Protein AF-A0AA39RM80-F1 (afdb_monomer_lite)

Organism: Acer saccharum (NCBI:txid4024)

Foldseek 3Di:
DDPPDVVDDDDPDDDPDDDDDPDPDDCDPVNCFQKDWDCPVVVNDIDIDDRCVVVVDGPVPDDDDDDPPVPDD

InterPro domains:
  IPR001461 Aspartic peptidase A1 [PTHR47965] (1-67)
  IPR021109 Aspartic peptidase domain superfamily [G3DSA:2.40.70.10] (1-68)
  IPR021109 Aspartic peptidase domain superfamily [SSF50630] (1-59)
  IPR032799 Xylanase inhibitor, C-terminal [PF14541] (1-50)
  IPR033121 Peptidase family A1 domain [PS51767] (1-49)

Sequence (73 aa):
MVQAGPGVTCLAFVDGGINKHRASMIIGAHQLQDNLLQFDLARSMLGFSSSLLLRGTSCSNFNFTATTTPYME

pLDDT: mean 90.5, std 12.03, range [49.69, 98.44]

Radius of gyration: 17.95 Å; chains: 1; bounding box: 32×36×50 Å

Secondary structure (DSSP, 8-state):
-EEEETTEEE-------SS--SSS----HHHHTT--EEEETTTTEEEEPSPGGGGT--GGGS-------S---

Structure (mmCIF, N/CA/C/O backbone):
data_AF-A0AA39RM80-F1
#
_entry.id   AF-A0AA39RM80-F1
#
loop_
_atom_site.group_PDB
_atom_site.id
_atom_site.type_symbol
_atom_site.label_atom_id
_atom_site.label_alt_id
_atom_site.label_comp_id
_atom_site.label_asym_id
_atom_site.label_entity_id
_atom_site.label_seq_id
_atom_site.pdbx_PDB_ins_code
_atom_site.Cartn_x
_atom_site.Cartn_y
_atom_site.Cartn_z
_atom_site.occupancy
_atom_site.B_iso_or_equi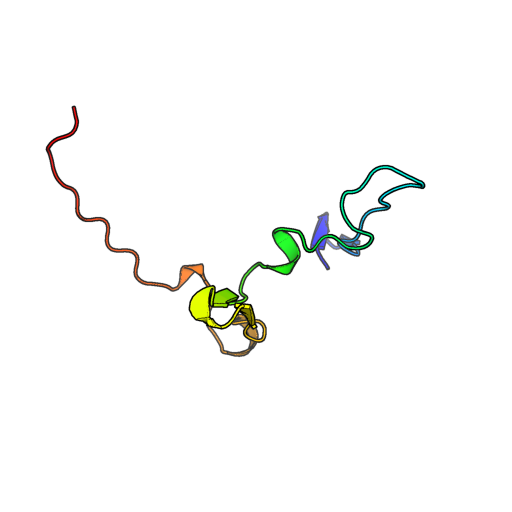v
_atom_site.auth_seq_id
_atom_site.auth_comp_id
_atom_site.auth_asym_id
_atom_site.auth_atom_id
_atom_site.pdbx_PDB_model_num
ATOM 1 N N . MET A 1 1 ? -9.751 4.860 -3.828 1.00 92.19 1 MET A N 1
ATOM 2 C CA . MET A 1 1 ? -9.851 6.338 -3.839 1.00 92.19 1 MET A CA 1
ATOM 3 C C . MET A 1 1 ? -9.687 6.825 -2.408 1.00 92.19 1 MET A C 1
ATOM 5 O O . MET A 1 1 ? -9.926 6.029 -1.508 1.00 92.19 1 MET A O 1
ATOM 9 N N . VAL A 1 2 ? -9.291 8.079 -2.192 1.00 94.81 2 VAL A N 1
ATOM 10 C CA . VAL A 1 2 ? -9.125 8.668 -0.849 1.00 94.81 2 VAL A CA 1
ATOM 11 C C . VAL A 1 2 ? -10.069 9.843 -0.655 1.00 94.81 2 VAL A C 1
ATOM 13 O O . VAL A 1 2 ? -10.313 10.594 -1.598 1.00 94.81 2 VAL A O 1
ATOM 16 N N . GLN A 1 3 ? -10.573 10.023 0.564 1.00 96.25 3 GLN A N 1
ATOM 17 C CA . GLN A 1 3 ? -11.327 11.217 0.924 1.00 96.25 3 GLN A CA 1
ATOM 18 C C . GLN A 1 3 ? -10.344 12.357 1.218 1.00 96.25 3 GLN A C 1
ATOM 20 O O . GLN A 1 3 ? -9.703 12.375 2.265 1.00 96.25 3 GLN A O 1
ATOM 25 N N . ALA A 1 4 ? -10.203 13.291 0.277 1.00 95.81 4 ALA A N 1
ATOM 26 C CA . ALA A 1 4 ? -9.307 14.444 0.412 1.00 95.81 4 ALA A CA 1
ATOM 27 C C . ALA A 1 4 ? -9.945 15.590 1.216 1.00 95.81 4 ALA A C 1
ATOM 29 O O . ALA A 1 4 ? -9.246 16.434 1.769 1.00 95.81 4 ALA A O 1
ATOM 30 N N . GLY A 1 5 ? -11.277 15.606 1.290 1.00 97.00 5 GLY A N 1
ATOM 31 C CA . GLY A 1 5 ? -12.065 16.559 2.063 1.00 97.00 5 GLY A CA 1
ATOM 32 C C . GLY A 1 5 ? -13.507 16.072 2.228 1.00 97.00 5 GLY A C 1
ATOM 33 O O . GLY A 1 5 ? -13.875 15.044 1.653 1.00 97.00 5 GLY A O 1
ATOM 34 N N . PRO A 1 6 ? -14.344 16.766 3.015 1.00 97.44 6 PRO A N 1
ATOM 35 C CA . PRO A 1 6 ? -15.748 16.398 3.189 1.00 97.44 6 PRO A CA 1
ATOM 36 C C . PRO A 1 6 ? -16.471 16.300 1.839 1.00 97.44 6 PRO A C 1
ATOM 38 O O . PRO A 1 6 ? -16.537 17.273 1.095 1.00 97.44 6 PRO A O 1
ATOM 41 N N . GLY A 1 7 ? -16.964 15.106 1.500 1.00 97.50 7 GLY A N 1
ATOM 42 C CA . GLY A 1 7 ? -17.631 14.843 0.219 1.00 97.50 7 GLY A CA 1
ATOM 43 C C . GLY A 1 7 ? -16.720 14.854 -1.018 1.00 97.50 7 GLY A C 1
ATOM 44 O O . GLY A 1 7 ? -17.217 14.673 -2.126 1.00 97.50 7 GLY A O 1
ATOM 45 N N . VAL A 1 8 ? -15.402 15.027 -0.861 1.00 97.94 8 VAL A N 1
ATOM 46 C CA . VAL A 1 8 ? -14.438 15.070 -1.971 1.00 97.94 8 VAL A CA 1
ATOM 47 C C . VAL A 1 8 ? -13.594 13.804 -1.974 1.00 97.94 8 VAL A C 1
ATOM 49 O O . VAL A 1 8 ? -12.839 13.533 -1.038 1.00 97.94 8 VAL A O 1
ATOM 52 N N . THR A 1 9 ? -13.702 13.046 -3.062 1.00 97.44 9 THR A N 1
ATOM 53 C CA . THR A 1 9 ? -12.973 11.795 -3.271 1.00 97.44 9 THR A CA 1
ATOM 54 C C . THR A 1 9 ? -12.014 11.941 -4.448 1.00 97.44 9 THR A C 1
ATOM 56 O O . THR A 1 9 ? -12.428 12.325 -5.539 1.00 97.44 9 THR A O 1
ATOM 59 N N . CYS A 1 10 ? -10.740 11.609 -4.235 1.00 97.44 10 CYS A N 1
ATOM 60 C CA . CYS A 1 10 ? -9.683 11.727 -5.237 1.00 97.44 10 CYS A CA 1
ATOM 61 C C . CYS A 1 10 ? -9.084 10.363 -5.601 1.00 97.44 10 CYS A C 1
ATOM 63 O O . CYS A 1 10 ? -9.032 9.426 -4.790 1.00 97.44 10 CYS A O 1
ATOM 65 N N . LEU A 1 11 ? -8.576 10.261 -6.830 1.00 96.88 11 LEU A N 1
ATOM 66 C CA . LEU A 1 11 ? -7.739 9.142 -7.243 1.00 96.88 11 LEU A CA 1
ATOM 67 C C . LEU A 1 11 ? -6.385 9.238 -6.523 1.00 96.88 11 LEU A C 1
ATOM 69 O O . LEU A 1 11 ? -5.695 10.245 -6.621 1.00 96.88 11 LEU A O 1
ATOM 73 N N . ALA A 1 12 ? -6.001 8.183 -5.804 1.00 95.12 12 ALA A N 1
ATOM 74 C CA . ALA A 1 12 ? -4.774 8.140 -5.005 1.00 95.12 12 ALA A CA 1
ATOM 75 C C . ALA A 1 12 ? -3.544 7.734 -5.839 1.00 95.12 12 ALA A C 1
ATOM 77 O O . ALA A 1 12 ? -2.785 6.842 -5.459 1.00 95.12 12 ALA A O 1
ATOM 78 N N . PHE A 1 13 ? -3.394 8.355 -7.005 1.00 94.94 13 PHE A N 1
ATOM 79 C CA . PHE A 1 13 ? -2.233 8.225 -7.880 1.00 94.94 13 PHE A CA 1
ATOM 80 C C . PHE A 1 13 ? -1.625 9.610 -8.066 1.00 94.94 13 PHE A C 1
ATOM 82 O O . PHE A 1 13 ? -2.347 10.603 -8.141 1.00 94.94 13 PHE A O 1
ATOM 89 N N . VAL A 1 14 ? -0.299 9.668 -8.128 1.00 92.38 14 VAL A N 1
ATOM 90 C CA . VAL A 1 14 ? 0.458 10.909 -8.309 1.00 92.38 14 VAL A CA 1
ATOM 91 C C . VAL A 1 14 ? 1.346 10.786 -9.538 1.00 92.38 14 VAL A C 1
ATOM 93 O O . VAL A 1 14 ? 1.771 9.685 -9.889 1.00 92.38 14 VAL A O 1
ATOM 96 N N . ASP A 1 15 ? 1.611 11.913 -10.194 1.00 92.25 15 ASP A N 1
ATOM 97 C CA . ASP A 1 15 ? 2.554 11.968 -11.306 1.00 92.25 15 ASP A CA 1
ATOM 98 C C . ASP A 1 15 ? 3.988 11.781 -10.786 1.00 92.25 15 ASP A C 1
ATOM 100 O O . ASP A 1 15 ? 4.435 12.492 -9.883 1.00 92.25 15 ASP A O 1
ATOM 104 N N . GLY A 1 16 ? 4.698 10.806 -11.356 1.00 89.88 16 GLY A N 1
ATOM 105 C CA . GLY A 1 16 ? 6.100 10.532 -11.048 1.00 89.88 16 GLY A CA 1
ATOM 106 C C . GLY A 1 16 ? 7.103 11.390 -11.835 1.00 89.88 16 GLY A C 1
ATOM 107 O O . GLY A 1 16 ? 8.313 11.361 -11.594 1.00 89.88 16 GLY A O 1
ATOM 108 N N . GLY A 1 17 ? 6.633 12.171 -12.804 1.00 89.44 17 GLY A N 1
ATOM 109 C CA . GLY A 1 17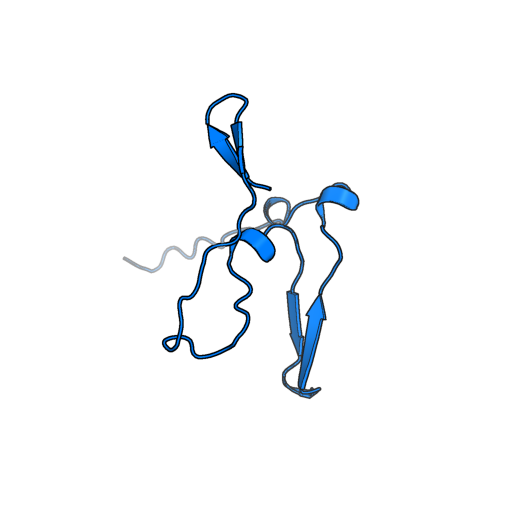 ? 7.487 12.962 -13.678 1.00 89.44 17 GLY A CA 1
ATOM 110 C C . GLY A 1 17 ? 8.361 12.119 -14.617 1.00 89.44 17 GLY A C 1
ATOM 111 O O . GLY A 1 17 ? 8.290 10.894 -14.681 1.00 89.44 17 GLY A O 1
ATOM 112 N N . ILE A 1 18 ? 9.201 12.809 -15.394 1.00 82.88 18 ILE A N 1
ATOM 113 C CA . ILE A 1 18 ? 9.759 12.256 -16.638 1.00 82.88 18 ILE A CA 1
ATOM 114 C C . ILE A 1 18 ? 10.969 11.321 -16.448 1.00 82.88 18 ILE A C 1
ATOM 116 O O . ILE A 1 18 ? 11.198 10.510 -17.330 1.00 82.88 18 ILE A O 1
ATOM 120 N N . ASN A 1 19 ? 11.749 11.384 -15.354 1.00 65.69 19 ASN A N 1
ATOM 121 C CA . ASN A 1 19 ? 13.020 10.626 -15.257 1.00 65.69 19 ASN A CA 1
ATOM 122 C C . ASN A 1 19 ? 13.617 10.509 -13.829 1.00 65.69 19 ASN A C 1
ATOM 124 O O . ASN A 1 19 ? 14.800 10.792 -13.631 1.00 65.69 19 ASN A O 1
ATOM 128 N N . LYS A 1 20 ? 12.843 10.159 -12.788 1.00 60.62 20 LYS A N 1
ATOM 129 C CA . LYS A 1 20 ? 13.370 10.201 -11.396 1.00 60.62 20 LYS A CA 1
ATOM 130 C C . LYS A 1 20 ? 13.030 9.028 -10.472 1.00 60.62 20 LYS A C 1
ATOM 132 O O . LYS A 1 20 ? 13.312 9.110 -9.275 1.00 60.62 20 LYS A O 1
ATOM 137 N N . HIS A 1 21 ? 12.462 7.933 -10.966 1.00 66.19 21 HIS A N 1
ATOM 138 C CA . HIS A 1 21 ? 12.002 6.855 -10.087 1.00 66.19 21 HIS A CA 1
ATOM 139 C C . HIS A 1 21 ? 12.677 5.521 -10.372 1.00 66.19 21 HIS A C 1
ATOM 141 O O . HIS A 1 21 ? 12.953 5.176 -11.515 1.00 66.19 21 HIS A O 1
ATOM 147 N N . ARG A 1 22 ? 12.938 4.763 -9.297 1.00 82.00 22 ARG A N 1
ATOM 148 C CA . ARG A 1 22 ? 13.562 3.431 -9.358 1.00 82.00 22 ARG A CA 1
ATOM 149 C C . ARG A 1 22 ? 12.721 2.412 -10.142 1.00 82.00 22 ARG A C 1
ATOM 151 O O . ARG A 1 22 ? 13.249 1.378 -10.525 1.00 82.00 22 ARG A O 1
ATOM 158 N N . ALA A 1 23 ? 11.436 2.697 -10.357 1.00 89.31 23 ALA A N 1
ATOM 159 C CA . ALA A 1 23 ? 10.499 1.881 -11.116 1.00 89.31 23 ALA A CA 1
ATOM 160 C C . ALA A 1 23 ? 9.457 2.770 -11.813 1.00 89.31 23 ALA A C 1
ATOM 162 O O . ALA A 1 23 ? 9.141 3.856 -11.326 1.00 89.31 23 ALA A O 1
ATOM 163 N N . SER A 1 24 ? 8.884 2.278 -12.914 1.00 90.06 24 SER A N 1
ATOM 164 C CA . SER A 1 24 ? 7.785 2.937 -13.640 1.00 90.06 24 SER A CA 1
ATOM 165 C C . SER A 1 24 ? 6.462 2.939 -12.863 1.00 90.06 24 SER A C 1
ATOM 167 O O . SER A 1 24 ? 5.575 3.731 -13.159 1.00 90.06 24 SER A O 1
ATOM 169 N N . MET A 1 25 ? 6.324 2.053 -11.872 1.00 89.81 25 MET A N 1
ATOM 170 C CA . MET A 1 25 ? 5.179 1.978 -10.970 1.00 89.81 25 MET A CA 1
ATOM 171 C C . MET A 1 25 ? 5.670 1.685 -9.555 1.00 89.81 25 MET A C 1
ATOM 173 O O . MET A 1 25 ? 6.501 0.801 -9.349 1.00 89.81 25 MET A O 1
ATOM 177 N N . ILE A 1 26 ? 5.143 2.424 -8.583 1.00 92.50 26 ILE A N 1
ATOM 178 C CA . ILE A 1 26 ? 5.435 2.230 -7.164 1.00 92.50 26 ILE A CA 1
ATOM 179 C C . ILE A 1 26 ? 4.109 1.991 -6.455 1.00 92.50 26 ILE A C 1
ATOM 181 O O . ILE A 1 26 ? 3.221 2.842 -6.475 1.00 92.50 26 ILE A O 1
ATOM 185 N N . ILE A 1 27 ? 3.980 0.826 -5.826 1.00 94.75 27 ILE A N 1
ATOM 186 C CA . ILE A 1 27 ? 2.839 0.506 -4.970 1.00 94.75 27 ILE A CA 1
ATOM 187 C C . ILE A 1 27 ? 3.132 1.102 -3.591 1.00 94.75 27 ILE A C 1
ATOM 189 O O . ILE A 1 27 ? 4.042 0.653 -2.895 1.00 94.75 27 ILE A O 1
ATOM 193 N N . GLY A 1 28 ? 2.408 2.163 -3.235 1.00 94.12 28 GLY A N 1
ATOM 194 C CA . GLY A 1 28 ? 2.579 2.881 -1.975 1.00 94.12 28 GLY A CA 1
ATOM 195 C C . GLY A 1 28 ? 1.803 2.258 -0.817 1.00 94.12 28 GLY A C 1
ATOM 196 O O . GLY A 1 28 ? 0.997 1.347 -0.993 1.00 94.12 28 GLY A O 1
ATOM 197 N N . ALA A 1 29 ? 2.005 2.797 0.388 1.00 95.56 29 ALA A N 1
ATOM 198 C CA . ALA A 1 29 ? 1.367 2.290 1.603 1.00 95.56 29 ALA A CA 1
ATOM 199 C C . ALA A 1 29 ? -0.166 2.249 1.503 1.00 95.56 29 ALA A C 1
ATOM 201 O O . ALA A 1 29 ? -0.772 1.280 1.944 1.00 95.56 29 ALA A O 1
ATOM 202 N N . HIS A 1 30 ? -0.792 3.254 0.881 1.00 95.56 30 HIS A N 1
ATOM 203 C CA . HIS A 1 30 ? -2.248 3.296 0.732 1.00 95.56 30 HIS A CA 1
ATOM 204 C C . HIS A 1 30 ? -2.794 2.103 -0.064 1.00 95.56 30 HIS A C 1
ATOM 206 O O . HIS A 1 30 ? -3.812 1.529 0.305 1.00 95.56 30 HIS A O 1
ATOM 212 N N . GLN A 1 31 ? -2.101 1.684 -1.124 1.00 95.19 31 GLN A N 1
ATOM 213 C CA . GLN A 1 31 ? -2.487 0.522 -1.924 1.00 95.19 31 GLN A CA 1
ATOM 214 C C . GLN A 1 31 ? -2.316 -0.801 -1.161 1.00 95.19 31 GLN A C 1
ATOM 216 O O . GLN A 1 31 ? -2.978 -1.780 -1.492 1.00 95.19 31 GLN A O 1
ATOM 221 N N . LEU A 1 32 ? -1.441 -0.835 -0.152 1.00 96.75 32 LEU A N 1
ATOM 222 C CA . LEU A 1 32 ? -1.168 -2.020 0.666 1.00 96.75 32 LEU A CA 1
ATOM 223 C C . LEU A 1 32 ? -2.086 -2.139 1.890 1.00 96.75 32 LEU A C 1
ATOM 225 O O . LEU A 1 32 ? -2.141 -3.205 2.501 1.00 96.75 32 LEU A O 1
ATOM 229 N N . GLN A 1 33 ? -2.802 -1.071 2.256 1.00 96.38 33 GLN A N 1
ATOM 230 C CA . GLN A 1 33 ? -3.712 -1.075 3.403 1.00 96.38 33 GLN A CA 1
ATOM 231 C C . GLN A 1 33 ? -4.753 -2.191 3.273 1.00 96.38 33 GLN A C 1
ATOM 233 O O . GLN A 1 33 ? -5.307 -2.419 2.199 1.00 96.38 33 GLN A O 1
ATOM 238 N N . ASP A 1 34 ? -4.979 -2.901 4.379 1.00 97.56 34 ASP A N 1
ATOM 239 C CA . ASP A 1 34 ? -5.917 -4.022 4.492 1.00 97.56 34 ASP A CA 1
ATOM 240 C C . ASP A 1 34 ? -5.775 -5.098 3.408 1.00 97.56 34 ASP A C 1
ATOM 242 O O . ASP A 1 34 ? -6.743 -5.769 3.057 1.00 97.56 34 ASP A O 1
ATOM 246 N N . ASN A 1 35 ? -4.564 -5.297 2.890 1.00 97.50 35 ASN A N 1
ATOM 247 C CA . ASN A 1 35 ? -4.194 -6.474 2.117 1.00 97.50 35 ASN A CA 1
ATOM 248 C C . ASN A 1 35 ? -3.102 -7.222 2.885 1.00 97.50 35 ASN A C 1
ATOM 250 O O . ASN A 1 35 ? -2.128 -6.623 3.342 1.00 97.50 35 ASN A O 1
ATOM 254 N N . LEU A 1 36 ? -3.248 -8.539 3.027 1.00 97.25 36 LEU A N 1
ATOM 255 C CA . LEU A 1 36 ? -2.192 -9.367 3.592 1.00 97.25 36 LEU A CA 1
ATOM 256 C C . LEU A 1 36 ? -1.147 -9.624 2.505 1.00 97.25 36 LEU A C 1
ATOM 258 O O . LEU A 1 36 ? -1.471 -10.201 1.467 1.00 97.25 36 LEU A O 1
ATOM 262 N N . LEU A 1 37 ? 0.093 -9.203 2.749 1.00 98.00 37 LEU A N 1
ATOM 263 C CA . LEU A 1 37 ? 1.229 -9.447 1.864 1.00 98.00 37 LEU A CA 1
ATOM 264 C C . LEU A 1 37 ? 2.141 -10.515 2.467 1.00 98.00 37 LEU A C 1
ATOM 266 O O . LEU A 1 37 ? 2.516 -10.434 3.636 1.00 98.00 37 LEU A O 1
ATOM 270 N N . GLN A 1 38 ? 2.539 -11.484 1.648 1.00 98.19 38 GLN A N 1
ATOM 271 C CA . GLN A 1 38 ? 3.480 -12.537 2.009 1.00 98.19 38 GLN A CA 1
ATOM 272 C C . GLN A 1 38 ? 4.717 -12.454 1.114 1.00 98.19 38 GLN A C 1
ATOM 274 O O . GLN A 1 38 ? 4.658 -12.768 -0.074 1.00 98.19 38 GLN A O 1
ATOM 279 N N . PHE A 1 39 ? 5.849 -12.077 1.701 1.00 98.19 39 PHE A N 1
ATOM 280 C CA . PHE A 1 39 ? 7.149 -12.082 1.034 1.00 98.19 39 PHE A CA 1
ATOM 281 C C . PHE A 1 39 ? 7.801 -13.457 1.208 1.00 98.19 39 PHE A C 1
ATOM 283 O O . PHE A 1 39 ? 8.475 -13.717 2.204 1.00 98.19 39 PHE A O 1
ATOM 290 N N . ASP A 1 40 ? 7.577 -14.358 0.255 1.00 98.31 40 ASP A N 1
ATOM 291 C CA . ASP A 1 40 ? 8.206 -15.677 0.243 1.00 98.31 40 ASP A CA 1
ATOM 292 C C . ASP A 1 40 ? 9.558 -15.602 -0.477 1.00 98.31 40 ASP A C 1
ATOM 294 O O . ASP A 1 40 ? 9.667 -15.764 -1.695 1.00 98.31 40 ASP A O 1
ATOM 298 N N . LEU A 1 41 ? 10.608 -15.331 0.299 1.00 98.25 41 LEU A N 1
ATOM 299 C CA . LEU A 1 41 ? 11.978 -15.211 -0.205 1.00 98.25 41 LEU A CA 1
ATOM 300 C C . LEU A 1 41 ? 12.523 -16.546 -0.730 1.00 98.25 41 LEU A C 1
ATOM 302 O O . LEU A 1 41 ? 13.245 -16.559 -1.723 1.00 98.25 41 LEU A O 1
ATOM 306 N N . ALA A 1 42 ? 12.154 -17.669 -0.102 1.00 98.44 42 ALA A N 1
ATOM 307 C CA . ALA A 1 42 ? 12.640 -18.993 -0.488 1.00 98.44 42 ALA A CA 1
ATOM 308 C C . ALA A 1 42 ? 12.131 -19.394 -1.879 1.00 98.44 42 ALA A C 1
ATOM 310 O O . ALA A 1 42 ? 12.857 -20.020 -2.652 1.00 98.44 42 ALA A O 1
ATOM 311 N N . ARG A 1 43 ? 10.900 -18.994 -2.214 1.00 98.44 43 ARG A N 1
ATOM 312 C CA . ARG A 1 43 ? 10.307 -19.198 -3.543 1.00 98.44 43 ARG A CA 1
ATOM 313 C C . ARG A 1 43 ? 10.483 -18.012 -4.488 1.00 98.44 43 ARG A C 1
ATOM 315 O O . ARG A 1 43 ? 10.057 -18.104 -5.634 1.00 98.44 43 ARG A O 1
ATOM 322 N N . SER A 1 44 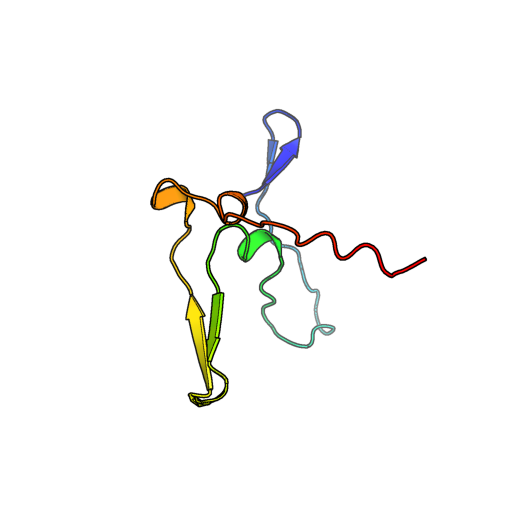? 11.098 -16.918 -4.034 1.00 98.19 44 SER A N 1
ATOM 323 C CA . SER A 1 44 ? 11.185 -15.651 -4.778 1.00 98.19 44 SER A CA 1
ATOM 324 C C . SER A 1 44 ? 9.814 -15.150 -5.261 1.00 98.19 44 SER A C 1
ATOM 326 O O . SER A 1 44 ? 9.663 -14.710 -6.400 1.00 98.19 44 SER A O 1
ATOM 328 N N . MET A 1 45 ? 8.795 -15.234 -4.400 1.00 98.38 45 MET A N 1
ATOM 329 C CA . MET A 1 45 ? 7.412 -14.871 -4.718 1.00 98.38 45 MET A CA 1
ATOM 330 C C . MET A 1 45 ? 6.844 -13.842 -3.739 1.00 98.38 45 MET A C 1
ATOM 332 O O . MET A 1 45 ? 7.122 -13.863 -2.542 1.00 98.38 45 MET A O 1
ATOM 336 N N . LEU A 1 46 ? 5.971 -12.978 -4.259 1.00 97.94 46 LEU A N 1
ATOM 337 C CA . LEU A 1 46 ? 5.092 -12.128 -3.463 1.00 97.94 46 LEU A CA 1
ATOM 338 C C . LEU A 1 46 ? 3.661 -12.664 -3.568 1.00 97.94 46 LEU A C 1
ATOM 340 O O . LEU A 1 46 ? 3.046 -12.605 -4.633 1.00 97.94 46 LEU A O 1
ATOM 344 N N . GLY A 1 47 ? 3.140 -13.186 -2.462 1.00 97.94 47 GLY A N 1
ATOM 345 C CA . GLY A 1 47 ? 1.723 -13.501 -2.304 1.00 97.94 47 GLY A CA 1
ATOM 346 C C . GLY A 1 47 ? 0.958 -12.287 -1.785 1.00 97.94 47 GLY A C 1
ATOM 347 O O . GLY A 1 47 ? 1.476 -11.525 -0.970 1.00 97.94 47 GLY A O 1
ATOM 348 N N . PHE A 1 48 ? -0.279 -12.106 -2.235 1.00 97.62 48 PHE A N 1
ATOM 349 C CA . PHE A 1 48 ? -1.164 -11.059 -1.735 1.00 97.62 48 PHE A CA 1
ATOM 350 C C . PHE A 1 48 ? -2.603 -11.565 -1.656 1.00 97.62 48 PHE A C 1
ATOM 352 O O . PHE A 1 48 ? -3.040 -12.377 -2.476 1.00 97.62 48 PHE A O 1
ATOM 359 N N . SER A 1 49 ? -3.349 -11.094 -0.661 1.00 96.81 49 SER A N 1
ATOM 360 C CA . SER A 1 49 ? -4.792 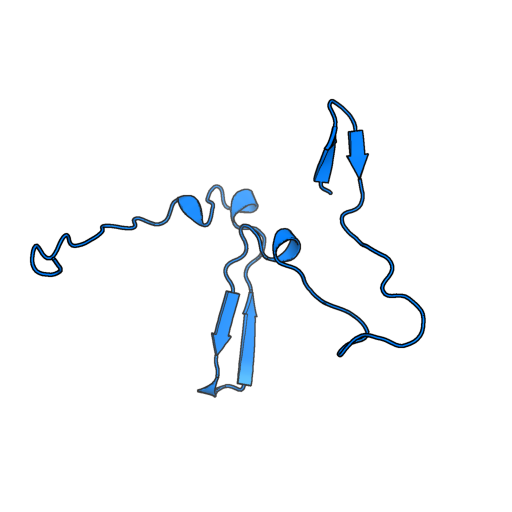-11.310 -0.595 1.00 96.81 49 SER A CA 1
ATOM 361 C C . SER A 1 49 ? -5.545 -10.272 -1.434 1.00 96.81 49 SER A C 1
ATOM 363 O O . SER A 1 49 ? -5.017 -9.219 -1.778 1.00 96.81 49 SER A O 1
ATOM 365 N N . SER A 1 50 ? -6.827 -10.530 -1.700 1.00 94.94 50 SER A N 1
ATOM 366 C CA . SER A 1 50 ? -7.782 -9.437 -1.922 1.00 94.94 50 SER A CA 1
ATOM 367 C C . SER A 1 50 ? -7.890 -8.574 -0.658 1.00 94.94 50 SER A C 1
ATOM 369 O O . SER A 1 50 ? -7.515 -9.039 0.424 1.00 94.94 50 SER A O 1
ATOM 371 N N . SER A 1 51 ? -8.501 -7.389 -0.753 1.00 96.31 51 SER A N 1
ATOM 372 C CA . SER A 1 51 ? -8.775 -6.576 0.438 1.00 96.31 51 SER A CA 1
ATOM 373 C C . SER A 1 51 ? -9.496 -7.405 1.507 1.00 96.31 51 SER A C 1
ATOM 375 O O . SER A 1 51 ? -10.498 -8.073 1.226 1.00 96.31 51 SER A O 1
ATOM 377 N N . LEU A 1 52 ? -8.967 -7.380 2.728 1.00 97.81 52 LEU A N 1
ATOM 378 C CA . LEU A 1 52 ? -9.513 -8.059 3.899 1.00 97.81 52 LEU A CA 1
ATOM 379 C C . LEU A 1 52 ? -10.883 -7.498 4.284 1.00 97.81 52 LEU A C 1
ATOM 381 O O . LEU A 1 52 ? -11.720 -8.243 4.794 1.00 97.81 52 LEU A O 1
ATOM 385 N N . LEU A 1 53 ? -11.149 -6.233 3.943 1.00 96.88 53 LEU A N 1
ATOM 386 C CA . LEU A 1 53 ? -12.437 -5.580 4.176 1.00 96.88 53 LEU A CA 1
ATOM 387 C C . LEU A 1 53 ? -13.574 -6.320 3.460 1.00 96.88 53 LEU A C 1
ATOM 389 O O . LEU A 1 53 ? -14.659 -6.474 4.012 1.00 96.88 53 LEU A O 1
ATOM 393 N N . LEU A 1 54 ? -13.304 -6.879 2.272 1.00 96.25 54 LEU A N 1
ATOM 394 C CA . LEU A 1 54 ? -14.260 -7.713 1.528 1.00 96.25 54 LEU A CA 1
ATOM 395 C C . LEU A 1 54 ? -14.554 -9.050 2.221 1.00 96.25 54 LEU A C 1
ATOM 397 O O . LEU A 1 54 ? -15.528 -9.721 1.892 1.00 96.25 54 LEU A O 1
ATOM 401 N N . ARG A 1 55 ? -13.702 -9.452 3.165 1.00 95.31 55 ARG A N 1
ATOM 402 C CA . ARG A 1 55 ? -13.835 -10.666 3.977 1.00 95.31 55 ARG A CA 1
ATOM 403 C C . ARG A 1 55 ? -14.350 -10.364 5.388 1.00 95.31 55 ARG A C 1
ATOM 405 O O . ARG A 1 55 ? -14.357 -11.261 6.223 1.00 95.31 55 ARG A O 1
ATOM 412 N N . GLY A 1 56 ? -14.759 -9.122 5.666 1.00 97.38 56 GLY A N 1
ATOM 413 C CA . GLY A 1 56 ? -15.277 -8.712 6.972 1.00 97.38 56 GLY A CA 1
ATOM 414 C C . GLY A 1 56 ? -14.213 -8.583 8.066 1.00 97.38 56 GLY A C 1
ATOM 415 O O . GLY A 1 56 ? -14.543 -8.676 9.244 1.00 97.38 56 GLY A O 1
ATOM 416 N N . THR A 1 57 ? -12.941 -8.388 7.705 1.00 97.25 57 THR A N 1
ATOM 417 C CA . THR A 1 57 ? -11.857 -8.142 8.668 1.00 97.25 57 THR A CA 1
ATOM 418 C C . THR A 1 57 ? -10.894 -7.062 8.163 1.00 97.25 57 THR A C 1
ATOM 420 O O . THR A 1 57 ? -11.036 -6.566 7.052 1.00 97.25 57 THR A O 1
ATOM 423 N N . SER A 1 58 ? -9.920 -6.669 8.971 1.00 97.75 58 SER A N 1
ATOM 424 C CA . SER A 1 58 ? -8.891 -5.681 8.631 1.00 97.75 58 SER A CA 1
ATOM 425 C C . SER A 1 58 ? -7.553 -6.105 9.231 1.00 97.75 58 SER A C 1
ATOM 427 O O . SER A 1 58 ? -7.502 -6.992 10.089 1.00 97.75 58 SER A O 1
ATOM 429 N N . CYS A 1 59 ? -6.459 -5.459 8.826 1.00 96.75 59 CYS A N 1
ATOM 430 C CA . CYS A 1 59 ? -5.153 -5.7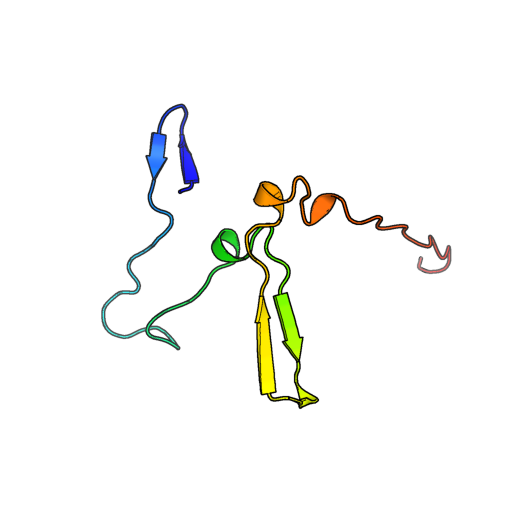26 9.439 1.00 96.75 59 CYS A CA 1
ATOM 431 C C . CYS A 1 59 ? -5.138 -5.395 10.945 1.00 96.75 59 CYS A C 1
ATOM 433 O O . CYS A 1 59 ? -4.436 -6.047 11.714 1.00 96.75 59 CYS A O 1
ATOM 435 N N . SER A 1 60 ? -5.937 -4.415 11.385 1.00 96.19 60 SER A N 1
ATOM 436 C CA . SER A 1 60 ? -6.033 -4.009 12.795 1.00 96.19 60 SER A CA 1
ATOM 437 C C . SER A 1 60 ? -6.775 -5.007 13.685 1.00 96.19 60 SER A C 1
ATOM 439 O O . SER A 1 60 ? -6.649 -4.929 14.901 1.00 96.19 60 SER A O 1
ATOM 441 N N . ASN A 1 61 ? -7.543 -5.936 13.108 1.00 96.25 61 ASN A N 1
ATOM 442 C CA . ASN A 1 61 ? -8.277 -6.950 13.872 1.00 96.25 61 ASN A CA 1
ATOM 443 C C . ASN A 1 61 ? -7.386 -8.110 14.344 1.00 96.25 61 ASN A C 1
ATOM 445 O O . ASN A 1 61 ? -7.873 -9.044 14.982 1.00 96.25 61 ASN A O 1
ATOM 449 N N . PHE A 1 62 ? -6.093 -8.085 14.019 1.00 95.00 62 PHE A N 1
ATOM 450 C CA . PHE A 1 62 ? -5.150 -9.054 14.552 1.00 95.00 62 PHE A CA 1
ATOM 451 C C . PHE A 1 62 ? -4.933 -8.822 16.055 1.00 95.00 62 PHE A C 1
ATOM 453 O O . PHE A 1 62 ? -4.781 -7.692 16.515 1.00 95.00 62 PHE A O 1
ATOM 460 N N . ASN A 1 63 ? -4.908 -9.903 16.835 1.00 93.62 63 ASN A N 1
ATOM 461 C CA . ASN A 1 63 ? -4.707 -9.824 18.278 1.00 93.62 63 ASN A CA 1
ATOM 462 C C . ASN A 1 63 ? -3.219 -9.614 18.608 1.00 93.62 63 ASN A C 1
ATOM 464 O O . ASN A 1 63 ? -2.453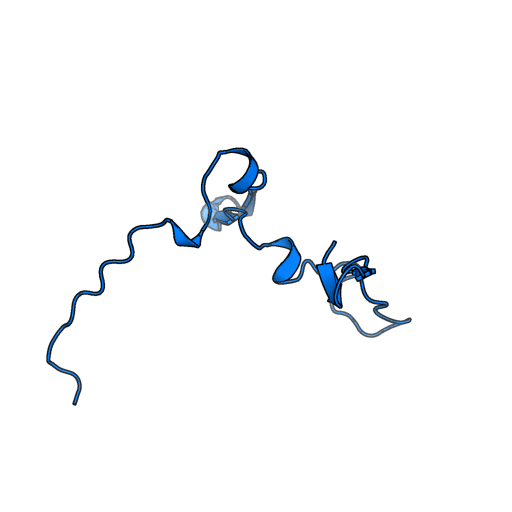 -10.571 18.725 1.00 93.62 63 ASN A O 1
ATOM 468 N N . PHE A 1 64 ? -2.813 -8.353 18.750 1.00 90.62 64 PHE A N 1
ATOM 469 C CA . PHE A 1 64 ? -1.477 -7.978 19.204 1.00 90.62 64 PHE A CA 1
ATOM 470 C C . PHE A 1 64 ? -1.428 -7.927 20.739 1.00 90.62 64 PHE A C 1
ATOM 472 O O . PHE A 1 64 ? -1.666 -6.883 21.343 1.00 90.62 64 PHE A O 1
ATOM 479 N N . THR A 1 65 ? -1.098 -9.037 21.399 1.00 89.69 65 THR A N 1
ATOM 480 C CA . THR A 1 65 ? -0.776 -9.014 22.835 1.00 89.69 65 THR A CA 1
ATOM 481 C C . THR A 1 65 ? 0.684 -8.613 23.027 1.00 89.69 65 THR A C 1
ATOM 483 O O . THR A 1 65 ? 1.586 -9.386 22.702 1.00 89.69 65 THR A O 1
ATOM 486 N N . ALA A 1 66 ? 0.936 -7.419 23.564 1.00 78.19 66 ALA A N 1
ATOM 487 C CA . ALA A 1 66 ? 2.279 -7.032 23.980 1.00 78.19 66 ALA A CA 1
ATOM 488 C C . ALA A 1 66 ? 2.649 -7.779 25.269 1.00 78.19 66 ALA A C 1
ATOM 490 O O . ALA A 1 66 ? 1.981 -7.634 26.292 1.00 78.19 66 ALA A O 1
ATOM 491 N N . THR A 1 67 ? 3.724 -8.564 25.246 1.00 72.81 67 THR A N 1
ATOM 492 C CA . THR A 1 67 ? 4.349 -9.034 26.483 1.00 72.81 67 THR A CA 1
ATOM 493 C C . THR A 1 67 ? 5.104 -7.858 27.087 1.00 72.81 67 THR A C 1
ATOM 495 O O . THR A 1 67 ? 6.183 -7.507 26.612 1.00 72.81 67 THR A O 1
ATOM 498 N N . THR A 1 68 ? 4.552 -7.218 28.114 1.00 64.88 68 THR A N 1
ATOM 499 C CA . THR A 1 68 ? 5.309 -6.258 28.924 1.00 64.88 68 THR A CA 1
ATOM 500 C C . THR A 1 68 ? 6.391 -7.018 29.684 1.00 64.88 68 THR A C 1
ATOM 502 O O . THR A 1 68 ? 6.141 -7.554 30.761 1.00 64.88 68 THR A O 1
ATOM 505 N N . THR A 1 69 ? 7.591 -7.115 29.114 1.00 62.50 69 THR A N 1
ATOM 506 C CA . THR A 1 69 ? 8.791 -7.488 29.868 1.00 62.50 69 THR A CA 1
ATOM 507 C C . THR A 1 69 ? 9.256 -6.258 30.651 1.00 62.50 69 THR A C 1
ATOM 509 O O . THR A 1 69 ? 9.615 -5.265 30.019 1.00 62.50 69 THR A O 1
ATOM 512 N N . PRO A 1 70 ? 9.264 -6.285 31.995 1.00 64.31 70 PRO A N 1
ATOM 513 C CA . PRO A 1 70 ? 9.508 -5.105 32.830 1.00 64.31 70 PRO A CA 1
ATOM 514 C C . PRO A 1 70 ? 10.994 -4.694 32.927 1.00 64.31 70 PRO A C 1
ATOM 516 O O . PRO A 1 70 ? 11.406 -4.163 33.948 1.00 64.31 70 PRO A O 1
ATOM 519 N N . TYR A 1 71 ? 11.822 -4.949 31.906 1.00 59.03 71 TYR A N 1
ATOM 520 C CA . TYR A 1 71 ? 13.289 -4.865 32.029 1.00 59.03 71 TYR A CA 1
ATOM 521 C C . TYR A 1 71 ? 14.007 -3.942 31.040 1.00 59.03 71 TYR A C 1
ATOM 523 O O . TYR A 1 71 ? 15.186 -4.156 30.787 1.00 59.03 71 TYR A O 1
ATOM 531 N N . MET A 1 72 ? 13.353 -2.915 30.498 1.00 57.78 72 MET A N 1
ATOM 532 C CA . MET A 1 72 ? 14.088 -1.820 29.846 1.00 57.78 72 MET A CA 1
ATOM 533 C C . MET A 1 72 ? 13.627 -0.464 30.395 1.00 57.78 72 MET A C 1
ATOM 535 O O . MET A 1 72 ? 12.841 0.231 29.754 1.00 57.78 72 MET A O 1
ATOM 539 N N . GLU A 1 73 ? 14.102 -0.144 31.604 1.00 49.69 73 GLU A N 1
ATOM 540 C CA . GLU A 1 73 ? 14.680 1.183 31.888 1.00 49.69 73 GLU A CA 1
ATOM 541 C C . GLU A 1 73 ? 16.186 1.119 31.610 1.00 49.69 73 GLU A C 1
ATOM 543 O O . GLU A 1 73 ? 16.791 0.069 31.939 1.00 49.69 73 GLU A O 1
#